Protein AF-A0A101DIH3-F1 (afdb_monomer_lite)

Secondary structure (DSSP, 8-state):
-----PPPHHHHHHHHHHHHHHHHHHHHHHHHHHHHHHHHHHHHHHHHHHHHHHHHHHHHSS---

pLDDT: mean 92.67, std 9.82, range [50.88, 98.19]

Structure (mmCIF, N/CA/C/O backbone):
data_AF-A0A101DIH3-F1
#
_entry.id   AF-A0A101DIH3-F1
#
loop_
_atom_site.group_PDB
_atom_site.id
_atom_site.type_symbol
_atom_site.label_atom_id
_atom_site.label_alt_id
_atom_site.label_comp_id
_atom_site.label_asym_id
_atom_site.label_entity_id
_atom_site.label_seq_id
_atom_site.pdbx_PDB_ins_code
_atom_site.Cartn_x
_atom_site.Cartn_y
_atom_site.Cartn_z
_atom_site.occupancy
_atom_site.B_iso_or_equiv
_atom_site.auth_seq_id
_atom_site.auth_comp_id
_atom_site.auth_asym_id
_atom_site.auth_atom_id
_atom_site.pdbx_PDB_model_num
ATOM 1 N N . MET A 1 1 ? -48.307 -5.315 16.999 1.00 50.88 1 MET A N 1
ATOM 2 C CA . MET A 1 1 ? -47.454 -4.138 17.272 1.00 50.88 1 MET A CA 1
ATOM 3 C C . MET A 1 1 ? -46.019 -4.633 17.349 1.00 50.88 1 MET A C 1
ATOM 5 O O . MET A 1 1 ? -45.594 -5.113 18.394 1.00 50.88 1 MET A O 1
ATOM 9 N N . ASN 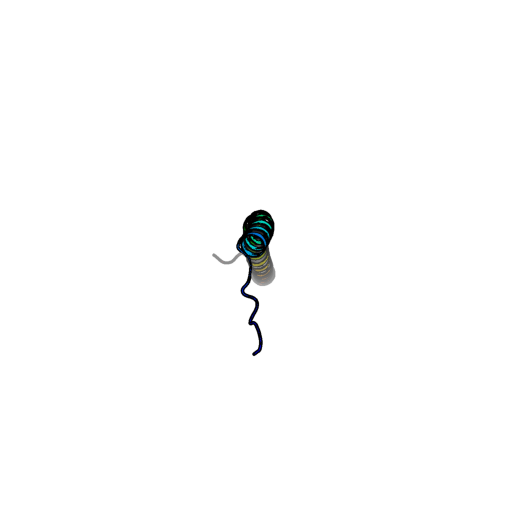A 1 2 ? -45.327 -4.661 16.210 1.00 56.69 2 ASN A N 1
ATOM 10 C CA . ASN A 1 2 ? -43.948 -5.138 16.143 1.00 56.69 2 ASN A CA 1
ATOM 11 C C . ASN A 1 2 ? -43.062 -4.065 16.773 1.00 56.69 2 ASN A C 1
ATOM 13 O O . ASN A 1 2 ? -42.984 -2.952 16.266 1.00 56.69 2 ASN A O 1
ATOM 17 N N . LYS A 1 3 ? -42.470 -4.370 17.930 1.00 63.75 3 LYS A N 1
ATOM 18 C CA . LYS A 1 3 ? -41.457 -3.510 18.539 1.00 63.75 3 LYS A CA 1
ATOM 19 C C . LYS A 1 3 ? -40.197 -3.642 17.694 1.00 63.75 3 LYS A C 1
ATOM 21 O O . LYS A 1 3 ? -39.467 -4.619 17.848 1.00 63.75 3 LYS A O 1
ATOM 26 N N . GLU A 1 4 ? -39.965 -2.692 16.799 1.00 70.19 4 GLU A N 1
ATOM 27 C CA . GLU A 1 4 ? -38.655 -2.544 16.176 1.00 70.19 4 GLU A CA 1
ATOM 28 C C . GLU A 1 4 ? -37.642 -2.242 17.284 1.00 70.19 4 GLU A C 1
ATOM 30 O O . GLU A 1 4 ? -37.728 -1.227 17.978 1.00 70.19 4 GLU A O 1
ATOM 35 N N . LYS A 1 5 ? -36.734 -3.189 17.530 1.00 76.12 5 LYS A N 1
ATOM 36 C CA . LYS A 1 5 ? -35.621 -2.989 18.454 1.00 76.12 5 LYS A CA 1
ATOM 37 C C . LYS A 1 5 ? -34.555 -2.192 17.710 1.00 76.12 5 LYS A C 1
ATOM 39 O O . LYS A 1 5 ? -33.948 -2.708 16.778 1.00 76.12 5 LYS A O 1
ATOM 44 N N . GLY A 1 6 ? -34.358 -0.939 18.112 1.00 77.44 6 GLY A N 1
ATOM 45 C CA . GLY A 1 6 ? -33.210 -0.148 17.680 1.00 77.44 6 GLY A CA 1
ATOM 46 C C . GLY A 1 6 ? -31.899 -0.739 18.206 1.00 77.44 6 GLY A C 1
ATOM 47 O O . GLY A 1 6 ? -31.884 -1.439 19.219 1.00 77.44 6 GLY A O 1
ATOM 48 N N . PHE A 1 7 ? -30.808 -0.452 17.503 1.00 81.12 7 PHE A N 1
ATOM 49 C CA . PHE A 1 7 ? -29.456 -0.851 17.891 1.00 81.12 7 PHE A CA 1
ATOM 50 C C . PHE A 1 7 ? -28.969 -0.045 19.101 1.00 81.12 7 PHE A C 1
ATOM 52 O O . PHE A 1 7 ? -29.333 1.123 19.269 1.00 81.12 7 PHE A O 1
ATOM 59 N N . THR A 1 8 ? -28.139 -0.648 19.946 1.00 92.44 8 THR A N 1
ATOM 60 C CA . THR A 1 8 ? -27.576 0.027 21.117 1.00 92.44 8 THR A CA 1
ATOM 61 C C . THR A 1 8 ? -26.297 0.784 20.764 1.00 92.44 8 THR A C 1
ATOM 63 O O . THR A 1 8 ? -25.537 0.415 19.867 1.00 92.44 8 THR A O 1
ATOM 66 N N . LEU A 1 9 ? -26.005 1.842 21.523 1.00 92.69 9 LEU A N 1
ATOM 67 C CA . LEU A 1 9 ? -24.738 2.569 21.392 1.00 92.69 9 LEU A CA 1
ATOM 68 C C . LEU A 1 9 ? -23.529 1.672 21.691 1.00 92.69 9 LEU A C 1
ATOM 70 O O . LEU A 1 9 ? -22.478 1.833 21.079 1.00 92.69 9 LEU A O 1
ATOM 74 N N . VAL A 1 10 ? -23.684 0.710 22.604 1.00 94.19 10 VAL A N 1
ATOM 75 C CA . VAL A 1 10 ? -22.622 -0.238 22.968 1.00 94.19 10 VAL A CA 1
ATOM 76 C C . VAL A 1 10 ? -22.255 -1.119 21.780 1.00 94.19 10 VAL A C 1
ATOM 78 O O . VAL A 1 10 ? -21.072 -1.278 21.485 1.00 94.19 10 VAL A O 1
ATOM 81 N N . GLU A 1 11 ? -23.247 -1.645 21.062 1.00 93.62 11 GLU A N 1
ATOM 82 C CA . GLU A 1 11 ? -22.976 -2.455 19.876 1.00 93.62 11 GLU A CA 1
ATOM 83 C C . GLU A 1 11 ? -22.259 -1.629 18.794 1.00 93.62 11 GLU A C 1
ATOM 85 O O . GLU A 1 11 ? -21.320 -2.121 18.170 1.00 93.62 11 GLU A O 1
ATOM 90 N N . LEU A 1 12 ? -22.605 -0.346 18.624 1.00 93.81 12 LEU A N 1
ATOM 91 C CA . LEU A 1 12 ? -21.941 0.522 17.642 1.00 93.81 12 LEU A CA 1
ATOM 92 C C . LEU A 1 12 ? -20.486 0.812 18.020 1.00 93.81 12 LEU A C 1
ATOM 94 O O . LEU A 1 12 ? -19.602 0.783 17.163 1.00 93.81 12 LEU A O 1
ATOM 98 N N . LEU A 1 13 ? -20.221 1.043 19.305 1.00 96.00 13 LEU A N 1
ATOM 99 C CA . LEU A 1 13 ? -18.871 1.282 19.809 1.00 96.00 13 LEU A CA 1
ATOM 100 C C . LEU A 1 13 ? -17.960 0.066 19.613 1.00 96.00 13 LEU A C 1
ATOM 102 O O . LEU A 1 13 ? -16.811 0.231 19.206 1.00 96.00 13 LEU A O 1
ATOM 106 N N . ILE A 1 14 ? -18.469 -1.149 19.840 1.00 96.38 14 ILE A N 1
ATOM 107 C CA . ILE A 1 14 ? -17.707 -2.384 19.606 1.00 96.38 14 ILE A CA 1
ATOM 108 C C . ILE A 1 14 ? -17.371 -2.531 18.118 1.00 96.38 14 ILE A C 1
ATOM 110 O O . ILE A 1 14 ? -16.229 -2.835 17.774 1.00 96.38 14 ILE A O 1
ATOM 114 N N . VAL A 1 15 ? -18.331 -2.263 17.227 1.00 96.81 15 VAL A N 1
ATOM 115 C CA . VAL A 1 15 ? -18.104 -2.320 15.774 1.00 96.81 15 VAL A CA 1
ATOM 116 C C . VAL A 1 15 ? -17.008 -1.339 15.350 1.00 96.81 15 VAL A C 1
ATOM 118 O O . VAL A 1 15 ? -16.079 -1.727 14.641 1.00 96.81 15 VAL A O 1
ATOM 121 N N . ILE A 1 16 ? -17.061 -0.089 15.820 1.00 97.25 16 ILE A N 1
ATOM 122 C CA . ILE A 1 16 ? -16.047 0.925 15.494 1.00 97.25 16 ILE A CA 1
ATOM 123 C C . ILE A 1 16 ? -14.677 0.532 16.059 1.00 97.25 16 ILE A C 1
ATOM 125 O O . ILE A 1 16 ? -13.671 0.691 15.369 1.00 97.25 16 ILE A O 1
ATOM 129 N N . ALA A 1 17 ? -14.622 -0.027 17.272 1.00 97.62 17 ALA A N 1
ATOM 130 C CA . ALA A 1 17 ? -13.375 -0.503 17.866 1.00 97.62 17 ALA A CA 1
ATOM 131 C C . ALA A 1 17 ? -12.723 -1.610 17.019 1.00 97.62 17 ALA A C 1
ATOM 133 O O . ALA A 1 17 ? -11.527 -1.541 16.731 1.00 97.62 17 ALA A O 1
ATOM 134 N N . ILE A 1 18 ? -13.506 -2.591 16.554 1.00 97.94 18 ILE A N 1
ATOM 135 C CA . ILE A 1 18 ? -13.016 -3.667 15.678 1.00 97.94 18 ILE A CA 1
ATOM 136 C C . ILE A 1 18 ? -12.517 -3.093 14.345 1.00 97.94 18 ILE A C 1
ATOM 138 O O . ILE A 1 18 ? -11.408 -3.420 13.918 1.00 97.94 18 ILE A O 1
ATOM 142 N N . ILE A 1 19 ? -13.287 -2.201 13.708 1.00 98.06 19 ILE A N 1
ATOM 143 C CA . ILE A 1 19 ? -12.882 -1.543 12.454 1.00 98.06 19 ILE A CA 1
ATOM 144 C C . ILE A 1 19 ? -11.586 -0.748 12.652 1.00 98.06 19 ILE A C 1
ATOM 146 O O . ILE A 1 19 ? -10.701 -0.812 11.802 1.00 98.06 19 ILE A O 1
ATOM 150 N N . GLY A 1 20 ? -11.435 -0.049 13.780 1.00 98.19 20 GLY A N 1
ATOM 151 C CA . GLY A 1 20 ? -10.229 0.707 14.117 1.00 98.19 20 GLY A CA 1
ATOM 152 C C . GLY A 1 20 ? -8.982 -0.174 14.223 1.00 98.19 20 GLY A C 1
ATOM 153 O O . GLY A 1 20 ? -7.950 0.155 13.638 1.00 98.19 20 GLY A O 1
ATOM 154 N N . ILE A 1 21 ? -9.086 -1.324 14.899 1.00 98.00 21 ILE A N 1
ATOM 155 C CA . ILE A 1 21 ? -7.982 -2.293 15.017 1.00 98.00 21 ILE A CA 1
ATOM 156 C C . ILE A 1 21 ? -7.604 -2.848 13.639 1.00 98.00 21 ILE A C 1
ATOM 158 O O . ILE A 1 21 ? -6.425 -2.874 13.279 1.00 98.00 21 ILE A O 1
ATOM 162 N N . LEU A 1 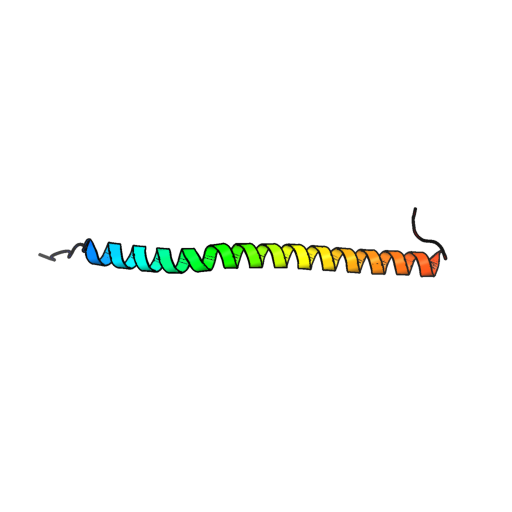22 ? -8.598 -3.254 12.843 1.00 98.12 22 LEU A N 1
ATOM 163 C CA . LEU A 1 22 ? -8.363 -3.778 11.498 1.00 98.12 22 LEU A CA 1
ATOM 164 C C . LEU A 1 22 ? -7.729 -2.721 10.586 1.00 98.12 22 LEU A C 1
ATOM 166 O O . LEU A 1 22 ? -6.762 -3.023 9.888 1.00 98.12 22 LEU A O 1
ATOM 170 N N . ALA A 1 23 ? -8.213 -1.478 10.622 1.00 97.75 23 ALA A N 1
ATOM 171 C CA . ALA A 1 23 ? -7.683 -0.377 9.821 1.00 97.75 23 ALA A CA 1
ATOM 172 C C . ALA A 1 23 ? -6.231 -0.038 10.192 1.00 97.75 23 ALA A C 1
ATOM 174 O O . ALA A 1 23 ? -5.404 0.162 9.300 1.00 97.75 23 ALA A O 1
ATOM 175 N N . ALA A 1 24 ? -5.897 -0.038 11.487 1.00 97.56 24 ALA A N 1
ATOM 176 C CA . ALA A 1 24 ? -4.543 0.230 11.967 1.00 97.56 24 ALA A CA 1
ATOM 177 C C . ALA A 1 24 ? -3.505 -0.765 11.412 1.00 97.56 24 ALA A C 1
ATOM 179 O 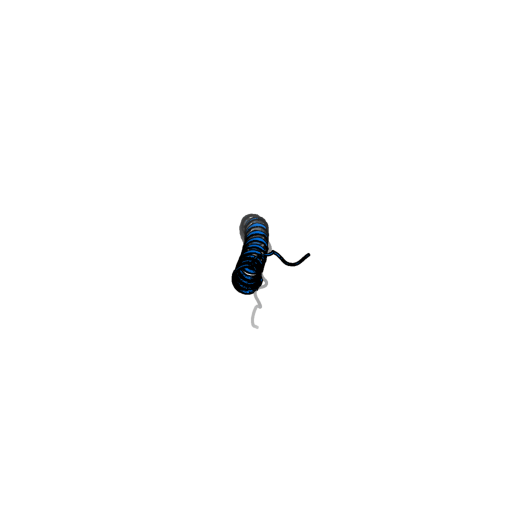O . ALA A 1 24 ? -2.371 -0.377 11.135 1.00 97.56 24 ALA A O 1
ATOM 180 N N . ILE A 1 25 ? -3.891 -2.029 11.203 1.00 97.69 25 ILE A N 1
ATOM 181 C CA . ILE A 1 25 ? -3.025 -3.065 10.614 1.00 97.69 25 ILE A CA 1
ATOM 182 C C . ILE A 1 25 ? -3.079 -3.019 9.078 1.00 97.69 25 ILE A C 1
ATOM 184 O O . ILE A 1 25 ? -2.045 -3.080 8.406 1.00 97.69 25 ILE A O 1
ATOM 188 N N . ALA A 1 26 ? -4.276 -2.876 8.506 1.00 97.75 26 ALA A N 1
ATOM 189 C CA . ALA A 1 26 ? -4.502 -2.964 7.068 1.00 97.75 26 ALA A CA 1
ATOM 190 C C . ALA A 1 26 ? -3.864 -1.807 6.285 1.00 97.75 26 ALA A C 1
ATOM 192 O O . ALA A 1 26 ? -3.272 -2.040 5.232 1.00 97.75 26 ALA A O 1
ATOM 193 N N . ILE A 1 27 ? -3.929 -0.570 6.789 1.00 97.25 27 ILE A N 1
ATOM 194 C CA . ILE A 1 27 ? -3.395 0.618 6.100 1.00 97.25 27 ILE A CA 1
ATOM 195 C C . ILE A 1 27 ? -1.876 0.515 5.841 1.00 97.25 27 ILE A C 1
ATOM 197 O O . ILE A 1 27 ? -1.463 0.622 4.678 1.00 97.25 27 ILE A O 1
ATOM 201 N N . PRO A 1 28 ? -1.010 0.283 6.851 1.00 97.19 28 PRO A N 1
ATOM 202 C CA . PRO A 1 28 ? 0.427 0.164 6.607 1.00 97.19 28 PRO A CA 1
ATOM 203 C C . PRO A 1 28 ? 0.774 -1.075 5.772 1.00 97.19 28 PRO A C 1
ATOM 205 O O . PRO A 1 28 ? 1.685 -1.012 4.942 1.00 97.19 28 PRO A O 1
ATOM 208 N N . GLN A 1 29 ? 0.049 -2.187 5.940 1.00 97.81 29 GLN A N 1
ATOM 209 C CA . GLN A 1 29 ? 0.235 -3.391 5.127 1.00 97.81 29 GLN A CA 1
ATOM 210 C C . GLN A 1 29 ? -0.076 -3.128 3.649 1.00 97.81 29 GLN A C 1
ATOM 212 O O . GLN A 1 29 ? 0.726 -3.482 2.784 1.00 97.81 29 GLN A O 1
ATOM 217 N N . TYR A 1 30 ? -1.198 -2.470 3.356 1.00 97.56 30 TYR A N 1
ATOM 218 C CA . TYR A 1 30 ? -1.596 -2.121 1.995 1.00 97.56 30 TYR A CA 1
ATOM 219 C C . TYR A 1 30 ? -0.594 -1.165 1.339 1.00 97.56 30 TYR A C 1
ATOM 221 O O . TYR A 1 30 ? -0.198 -1.374 0.192 1.00 97.56 30 TYR A O 1
ATOM 229 N N . SER A 1 31 ? -0.103 -0.166 2.080 1.00 96.94 31 SER A N 1
ATOM 230 C CA . SER A 1 31 ? 0.937 0.747 1.588 1.00 96.94 31 SER A CA 1
ATOM 231 C C . SER A 1 31 ? 2.220 0.001 1.192 1.00 96.94 31 SER A C 1
ATOM 233 O O . SER A 1 31 ? 2.732 0.183 0.083 1.00 96.94 31 SER A O 1
ATOM 235 N N . LYS A 1 32 ? 2.697 -0.918 2.047 1.00 97.44 32 LYS A N 1
ATOM 236 C CA . LYS A 1 32 ? 3.859 -1.776 1.753 1.00 97.44 32 LYS A CA 1
ATOM 237 C C . LYS A 1 32 ? 3.613 -2.693 0.555 1.00 97.44 32 LYS A C 1
ATOM 239 O O . LYS A 1 32 ? 4.505 -2.857 -0.273 1.00 97.44 32 LYS A O 1
ATOM 244 N N . TYR A 1 33 ? 2.426 -3.291 0.455 1.00 97.75 33 TYR A N 1
ATOM 245 C CA . TYR A 1 33 ? 2.057 -4.145 -0.675 1.00 97.75 33 TYR A CA 1
ATOM 246 C C . TYR A 1 33 ? 2.101 -3.368 -1.994 1.00 97.75 33 TYR A C 1
ATOM 248 O O . TYR A 1 33 ? 2.745 -3.803 -2.946 1.00 97.75 33 TYR A O 1
ATOM 256 N N . ARG A 1 34 ? 1.510 -2.171 -2.018 1.00 97.94 34 ARG A N 1
ATOM 257 C CA . ARG A 1 34 ? 1.528 -1.287 -3.184 1.00 97.94 34 ARG A CA 1
ATOM 258 C C . ARG A 1 34 ? 2.956 -0.912 -3.588 1.00 97.94 34 ARG A C 1
ATOM 260 O O . ARG A 1 34 ? 3.295 -0.999 -4.762 1.00 97.94 34 ARG A O 1
ATOM 267 N N . GLN A 1 35 ? 3.809 -0.548 -2.630 1.00 97.88 35 GLN A N 1
ATOM 268 C CA . GLN A 1 35 ? 5.216 -0.241 -2.909 1.00 97.88 35 GLN A CA 1
ATOM 269 C C . GLN A 1 35 ? 5.966 -1.446 -3.496 1.00 97.88 35 GLN A C 1
ATOM 271 O O . GLN A 1 35 ? 6.712 -1.300 -4.460 1.00 97.88 35 GLN A O 1
ATOM 276 N N . ARG A 1 36 ? 5.745 -2.650 -2.956 1.00 97.69 36 ARG A N 1
ATOM 277 C CA . ARG A 1 36 ? 6.328 -3.884 -3.504 1.00 97.69 36 ARG A CA 1
ATOM 278 C C . ARG A 1 36 ? 5.853 -4.157 -4.928 1.00 97.69 36 ARG A C 1
ATOM 280 O O . ARG A 1 36 ? 6.673 -4.539 -5.754 1.00 97.69 36 ARG A O 1
ATOM 287 N N . ALA A 1 37 ? 4.572 -3.936 -5.218 1.00 97.81 37 ALA A N 1
ATOM 288 C CA . ALA A 1 37 ? 4.026 -4.094 -6.562 1.00 97.81 37 ALA A CA 1
ATOM 289 C C . ALA A 1 37 ? 4.696 -3.133 -7.559 1.00 97.81 37 ALA A C 1
ATOM 291 O O . ALA A 1 37 ? 5.147 -3.576 -8.611 1.00 97.81 37 ALA A O 1
ATOM 292 N N . PHE A 1 38 ? 4.857 -1.855 -7.193 1.00 97.88 38 PHE A N 1
ATOM 293 C CA . PHE A 1 38 ? 5.587 -0.883 -8.015 1.00 97.88 38 PHE A CA 1
ATOM 294 C C . PHE A 1 38 ? 7.043 -1.295 -8.251 1.00 97.88 38 PHE A C 1
ATOM 296 O O . PHE A 1 38 ? 7.500 -1.297 -9.390 1.00 97.88 38 PHE A O 1
ATOM 303 N N . ASN A 1 39 ? 7.757 -1.709 -7.202 1.00 98.00 39 ASN A N 1
ATOM 304 C CA . ASN A 1 39 ? 9.144 -2.163 -7.335 1.00 98.00 39 ASN A CA 1
ATOM 305 C C . ASN A 1 39 ? 9.257 -3.419 -8.212 1.00 98.00 39 ASN A C 1
ATOM 307 O O . ASN A 1 39 ? 10.201 -3.547 -8.984 1.00 98.00 39 ASN A O 1
ATOM 311 N N . SER A 1 40 ? 8.300 -4.343 -8.098 1.00 98.00 40 SER A N 1
ATOM 312 C CA . SER A 1 40 ? 8.245 -5.556 -8.917 1.00 98.00 40 SER A CA 1
ATOM 313 C C . SER A 1 40 ? 8.020 -5.232 -10.393 1.00 98.00 40 SER A C 1
ATOM 315 O O . SER A 1 40 ? 8.675 -5.828 -11.245 1.00 98.00 40 SER A O 1
ATOM 317 N N . ALA A 1 41 ? 7.127 -4.286 -10.694 1.00 98.00 41 ALA A N 1
ATOM 318 C CA . ALA A 1 41 ? 6.892 -3.815 -12.056 1.00 98.00 41 ALA A CA 1
ATOM 319 C C . ALA A 1 41 ? 8.154 -3.152 -12.629 1.00 98.00 41 ALA A C 1
ATOM 321 O O . ALA A 1 41 ? 8.659 -3.595 -13.654 1.00 98.00 41 ALA A O 1
ATOM 322 N N . ALA A 1 42 ? 8.749 -2.208 -11.894 1.00 97.81 42 ALA A N 1
ATOM 323 C CA . ALA A 1 42 ? 9.981 -1.541 -12.311 1.00 97.81 42 ALA A CA 1
ATOM 324 C C . ALA A 1 42 ? 11.139 -2.530 -12.540 1.00 97.81 42 ALA A C 1
ATOM 326 O O . ALA A 1 42 ? 11.886 -2.410 -13.507 1.00 97.81 42 ALA A O 1
ATOM 327 N N . LEU A 1 43 ? 11.283 -3.547 -11.684 1.00 97.81 43 LEU A N 1
ATOM 328 C CA . LEU A 1 43 ? 12.288 -4.594 -11.873 1.00 97.81 43 LEU A CA 1
ATOM 329 C C . LEU A 1 43 ? 12.022 -5.431 -13.132 1.00 97.81 43 LEU A C 1
ATOM 331 O O . LEU A 1 43 ? 12.970 -5.834 -13.805 1.00 97.81 43 LEU A O 1
ATOM 335 N N . SER A 1 44 ? 10.756 -5.709 -13.442 1.00 97.88 44 SER A N 1
ATOM 336 C CA . SER A 1 44 ? 10.375 -6.390 -14.681 1.00 97.88 44 SER A CA 1
ATOM 337 C C . SER A 1 44 ? 10.745 -5.554 -15.905 1.00 97.88 44 SER A C 1
ATOM 339 O O . SER A 1 44 ? 11.346 -6.080 -16.839 1.00 97.88 44 SER A O 1
ATOM 341 N N . ASP A 1 45 ? 10.465 -4.253 -15.872 1.00 97.44 45 ASP A N 1
ATOM 342 C CA . ASP A 1 45 ? 10.795 -3.337 -16.964 1.00 97.44 45 ASP A CA 1
ATOM 343 C C . ASP A 1 45 ? 12.310 -3.247 -17.177 1.00 97.44 45 ASP A C 1
ATOM 345 O O . ASP A 1 45 ? 12.788 -3.367 -18.304 1.00 97.44 45 ASP A O 1
ATOM 349 N N . LEU A 1 46 ? 13.089 -3.143 -16.095 1.00 97.00 46 LEU A N 1
ATOM 350 C CA . LEU A 1 46 ? 14.553 -3.151 -16.161 1.00 97.00 46 LEU A CA 1
ATOM 351 C C . LEU A 1 46 ? 15.107 -4.453 -16.747 1.00 97.00 46 LEU A C 1
ATOM 353 O O . LEU A 1 46 ? 16.072 -4.421 -17.508 1.00 97.00 46 LEU A O 1
ATOM 357 N N . ARG A 1 47 ? 14.511 -5.602 -16.412 1.00 97.12 47 ARG A 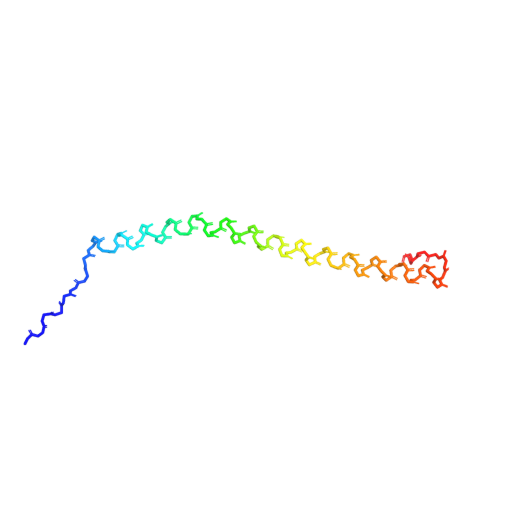N 1
ATOM 358 C CA . ARG A 1 47 ? 14.901 -6.894 -16.997 1.00 97.12 47 ARG A CA 1
ATOM 359 C C . ARG A 1 47 ? 14.615 -6.932 -18.493 1.00 97.12 47 ARG A C 1
ATOM 361 O O . ARG A 1 47 ? 15.496 -7.322 -19.248 1.00 97.12 47 ARG A O 1
ATOM 368 N N . ASN A 1 48 ? 13.439 -6.473 -18.915 1.00 96.81 48 ASN A N 1
ATOM 369 C CA . ASN A 1 48 ? 13.078 -6.400 -20.331 1.00 96.81 48 ASN A CA 1
ATOM 370 C C . ASN A 1 48 ? 14.023 -5.473 -21.105 1.00 96.81 48 ASN A C 1
ATOM 372 O O . ASN A 1 48 ? 14.485 -5.817 -22.194 1.00 96.81 48 ASN A O 1
ATOM 376 N N . PHE A 1 49 ? 14.353 -4.320 -20.521 1.00 95.81 49 PHE A N 1
ATOM 377 C CA . PHE A 1 49 ? 15.290 -3.370 -21.108 1.00 95.81 49 PHE A CA 1
ATOM 378 C C . PHE A 1 49 ? 16.692 -3.966 -21.226 1.00 95.81 49 PHE A C 1
ATOM 380 O O . PHE A 1 49 ? 17.282 -3.923 -22.300 1.00 95.81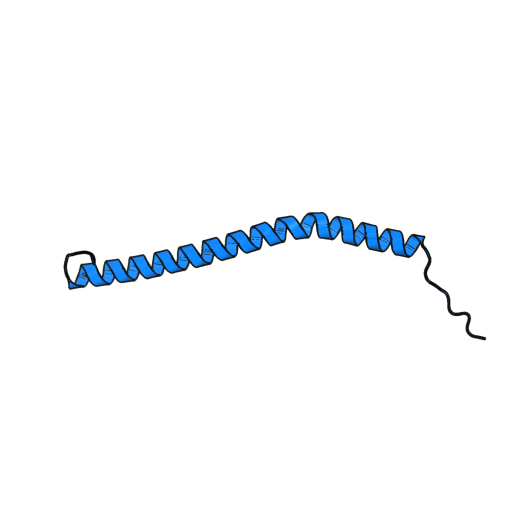 49 PHE A O 1
ATOM 387 N N . LYS A 1 50 ? 17.185 -4.612 -20.161 1.00 95.44 50 LYS A N 1
ATOM 388 C CA . LYS A 1 50 ? 18.462 -5.331 -20.176 1.00 95.44 50 LYS A CA 1
ATOM 389 C C . LYS A 1 50 ? 18.498 -6.381 -21.288 1.00 95.44 50 LYS A C 1
ATOM 391 O O . LYS A 1 50 ? 19.435 -6.380 -22.073 1.00 95.44 50 LYS A O 1
ATOM 396 N N . THR A 1 51 ? 17.480 -7.235 -21.387 1.00 96.25 51 THR A N 1
ATOM 397 C CA . THR A 1 51 ? 17.403 -8.251 -22.448 1.00 96.25 51 THR A CA 1
ATOM 398 C C . THR A 1 51 ? 17.400 -7.619 -23.840 1.00 96.25 51 THR A C 1
ATOM 400 O O . THR A 1 51 ? 18.066 -8.120 -24.739 1.00 96.25 51 THR A O 1
ATOM 403 N N . SER A 1 52 ? 16.703 -6.495 -24.019 1.00 94.44 52 SER A N 1
ATOM 404 C CA . SER A 1 52 ? 16.678 -5.774 -25.298 1.00 94.44 52 SER A CA 1
ATOM 405 C C . SER A 1 52 ? 18.044 -5.172 -25.648 1.00 94.44 52 SER A C 1
ATOM 407 O O . SER A 1 52 ? 18.476 -5.246 -26.794 1.00 94.44 52 SER A O 1
ATOM 409 N N . MET A 1 53 ? 18.749 -4.615 -24.661 1.00 94.25 53 MET A N 1
ATOM 410 C CA . MET A 1 53 ? 20.108 -4.095 -24.832 1.00 94.25 53 MET A CA 1
ATOM 411 C C . MET A 1 53 ? 21.113 -5.202 -25.150 1.00 94.25 53 MET A C 1
ATOM 413 O O . MET A 1 53 ? 21.948 -5.027 -26.031 1.00 94.25 53 MET A O 1
ATOM 417 N N . GLU A 1 54 ? 21.030 -6.338 -24.455 1.00 94.25 54 GLU A N 1
ATOM 418 C CA . GLU A 1 54 ? 21.873 -7.509 -24.717 1.00 94.25 54 GLU A CA 1
ATOM 419 C C . GLU A 1 54 ? 21.632 -8.063 -26.127 1.00 94.25 54 GLU A C 1
ATOM 421 O O . GLU A 1 54 ? 22.593 -8.400 -26.813 1.00 94.25 54 GLU A O 1
ATOM 426 N N . ALA A 1 55 ? 20.377 -8.094 -26.589 1.00 94.44 55 ALA A N 1
ATOM 427 C CA . ALA A 1 55 ? 20.047 -8.473 -27.961 1.00 94.44 55 ALA A CA 1
ATOM 428 C C . ALA A 1 55 ? 20.657 -7.499 -28.982 1.00 94.44 55 ALA A C 1
ATOM 430 O O . ALA A 1 55 ? 21.326 -7.929 -29.916 1.00 94.44 55 ALA A O 1
ATOM 431 N N . TYR A 1 56 ? 20.515 -6.187 -28.764 1.00 94.44 56 TYR A N 1
ATOM 432 C CA . TYR A 1 56 ? 21.119 -5.186 -29.646 1.00 94.44 56 TYR A CA 1
ATOM 433 C C . TYR A 1 56 ? 22.648 -5.304 -29.695 1.00 94.44 56 TYR A C 1
ATOM 435 O O . TYR A 1 56 ? 23.237 -5.215 -30.771 1.00 94.44 56 TYR A O 1
ATOM 443 N N . TYR A 1 57 ? 23.287 -5.524 -28.544 1.00 95.12 57 TYR A N 1
ATOM 444 C CA . TYR A 1 57 ? 24.732 -5.716 -28.462 1.00 95.12 57 TYR A CA 1
ATOM 445 C C . TYR A 1 57 ? 25.181 -6.993 -29.181 1.00 95.12 57 TYR A C 1
ATOM 447 O O . TYR A 1 57 ? 26.210 -6.985 -29.850 1.00 95.12 57 TYR A O 1
ATOM 455 N N . ALA A 1 58 ? 24.420 -8.085 -29.074 1.00 94.75 58 ALA A N 1
ATOM 456 C CA . ALA A 1 58 ? 24.720 -9.323 -29.788 1.00 94.75 58 ALA A CA 1
ATOM 457 C C . ALA A 1 58 ? 24.723 -9.126 -31.314 1.00 94.75 58 ALA A C 1
ATOM 459 O O . ALA A 1 58 ? 25.569 -9.705 -31.995 1.00 94.75 58 ALA A O 1
ATOM 460 N N . ASP A 1 59 ? 23.832 -8.273 -31.826 1.00 94.88 59 ASP A N 1
ATOM 461 C CA . ASP A 1 59 ? 23.711 -7.993 -33.259 1.00 94.88 59 ASP A CA 1
ATOM 462 C C . ASP A 1 59 ? 24.724 -6.946 -33.759 1.00 94.88 59 ASP A C 1
ATOM 464 O O . ASP A 1 59 ? 25.271 -7.087 -34.852 1.00 94.88 59 ASP A O 1
ATOM 468 N N . ASN A 1 60 ? 24.992 -5.897 -32.971 1.00 93.00 60 ASN A N 1
ATOM 469 C CA . ASN A 1 60 ? 25.750 -4.716 -33.416 1.00 93.00 60 ASN A CA 1
ATOM 470 C C . ASN A 1 60 ? 27.140 -4.576 -32.773 1.00 93.00 60 ASN A C 1
ATOM 472 O O . ASN A 1 60 ? 27.889 -3.677 -33.141 1.00 93.00 60 ASN A O 1
ATOM 476 N N . GLN A 1 61 ? 27.489 -5.437 -31.811 1.00 92.25 61 GLN A N 1
ATOM 477 C CA . GLN A 1 61 ? 28.726 -5.392 -31.007 1.00 92.25 61 GLN A CA 1
ATOM 478 C C . GLN A 1 61 ? 28.955 -4.084 -30.224 1.00 92.25 61 GLN A C 1
ATOM 480 O O . GLN A 1 61 ? 30.033 -3.860 -29.671 1.00 92.25 61 GLN A O 1
ATOM 485 N N . GLU A 1 62 ? 27.930 -3.243 -30.121 1.00 89.62 62 GLU A N 1
ATOM 486 C CA . GLU A 1 62 ? 27.921 -1.975 -29.398 1.00 89.62 62 G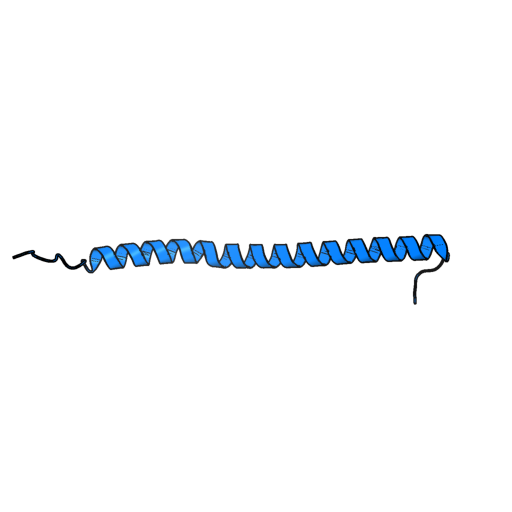LU A CA 1
ATOM 487 C C . GLU A 1 62 ? 26.557 -1.800 -28.721 1.00 89.62 62 GLU A C 1
ATOM 489 O O . GLU A 1 62 ? 25.563 -2.371 -29.168 1.00 89.62 62 GLU A O 1
ATOM 494 N N . TYR A 1 63 ? 26.490 -1.052 -27.618 1.00 87.75 63 TYR A N 1
ATOM 495 C CA . TYR A 1 63 ? 25.208 -0.697 -27.005 1.00 87.75 63 TYR A CA 1
ATOM 496 C C . TYR A 1 63 ? 24.563 0.490 -27.740 1.00 87.75 63 TYR A C 1
ATOM 498 O O . TYR A 1 63 ? 25.281 1.304 -28.317 1.00 87.75 63 TYR A O 1
ATOM 506 N N . PRO A 1 64 ? 23.222 0.624 -27.720 1.00 83.19 64 PRO A N 1
ATOM 507 C CA . PRO A 1 64 ? 22.561 1.795 -28.291 1.00 83.19 64 PRO A CA 1
ATOM 508 C C . PRO A 1 64 ? 22.977 3.067 -27.536 1.00 83.19 64 PRO A C 1
ATOM 510 O O . PRO A 1 64 ? 23.011 3.053 -26.302 1.00 83.19 64 PRO A O 1
ATOM 513 N N . ASN A 1 65 ? 23.267 4.143 -28.275 1.00 78.81 65 ASN A N 1
ATOM 514 C CA . ASN A 1 65 ? 23.574 5.474 -27.731 1.00 78.81 65 ASN A CA 1
ATOM 515 C C . ASN A 1 65 ? 22.317 6.252 -27.329 1.00 78.81 65 ASN A C 1
ATOM 517 O O . ASN A 1 65 ? 21.291 6.121 -28.038 1.00 78.81 65 ASN A O 1
#

Sequence (65 aa):
MNKEKGFTLVELLIVIAIIGILAAIAIPQYSKYRQRAFNSAALSDLRNFKTSMEAYYADNQEYPN

Radius of gyration: 27.22 Å; chains: 1; bounding box: 76×15×56 Å

Foldseek 3Di:
DDPDDDDDPVVVVVVVVVVVVCCVVVVVVVVVVVVVVVVVVVVVVVVVVVVVQVVVCVVPVDGDD